Protein AF-A0A2E9FC63-F1 (afdb_monomer)

Solvent-accessible surface area (backbone atoms only — not comparable to full-atom values): 9978 Å² total; per-residue (Å²): 135,85,82,78,76,74,77,84,70,82,76,73,76,69,44,68,46,72,51,75,46,54,51,61,41,68,48,68,38,66,86,39,40,40,26,56,32,36,38,35,34,70,40,77,57,98,79,20,39,79,43,56,33,76,78,50,67,55,66,51,63,51,80,76,79,50,52,48,42,51,92,84,39,80,74,46,98,48,38,39,30,31,36,31,28,22,41,71,88,81,65,47,78,55,49,26,46,31,18,35,41,28,46,40,78,40,45,34,36,35,28,50,27,23,40,84,86,46,30,33,42,23,42,37,30,31,55,66,45,73,46,56,92,91,62,86,86,72,80,36,71,52,68,52,79,34,88,44,74,65,56,53,50,52,54,44,70,74,47,52,58,28,47,40,80,50,72,61,100,87,53,71,47,78,36,104

Mean predicted aligned error: 6.22 Å

Secondary structure (DSSP, 8-state):
--------------EEEEEEEESS--EE-STTSSEEEEEETTSSGGG-EEEEGGGGSS---TTSSSEEETTTSPPPS-EEEEEEEE-TTT--EEEEEEEEES-GGGEEEEEEEEETTTEEEEEEEEEEEEE-TT------EEEEEES-HHHHHHHHHHHTT--EEEE-SS-EEEE-

Radius of gyration: 20.19 Å; Cα contacts (8 Å, |Δi|>4): 363; chains: 1; bounding box: 65×40×60 Å

Nearest PDB structures (foldseek):
  2jox-assembly1_A  TM=4.097E-01  e=3.814E+00  Homo sapiens

pLDDT: mean 90.75, std 15.55, range [32.22, 98.75]

Structure (mmCIF, N/CA/C/O backbone):
data_AF-A0A2E9FC63-F1
#
_entry.id   AF-A0A2E9FC63-F1
#
loop_
_atom_site.group_PDB
_atom_site.id
_atom_site.type_symbol
_atom_site.label_atom_id
_atom_site.label_alt_id
_atom_site.label_comp_id
_atom_site.label_asym_id
_atom_site.label_entity_id
_atom_site.label_seq_id
_atom_site.pdbx_PDB_ins_code
_atom_site.Cartn_x
_atom_site.Cartn_y
_atom_site.Cartn_z
_atom_site.occupancy
_atom_site.B_iso_or_equiv
_atom_site.auth_seq_id
_atom_site.auth_comp_id
_atom_site.auth_asym_id
_atom_site.auth_atom_id
_atom_site.pdbx_PDB_model_num
ATOM 1 N N . MET A 1 1 ? 41.793 23.598 -45.248 1.00 37.03 1 MET A N 1
ATOM 2 C CA . MET A 1 1 ? 41.867 23.048 -43.876 1.00 37.03 1 MET A CA 1
ATOM 3 C C . MET A 1 1 ? 40.460 23.012 -43.306 1.00 37.03 1 MET A C 1
ATOM 5 O O . MET A 1 1 ? 39.742 23.993 -43.405 1.00 37.03 1 MET A O 1
ATOM 9 N N . SER A 1 2 ? 40.066 21.827 -42.852 1.00 32.22 2 SER A N 1
ATOM 10 C CA . SER A 1 2 ? 38.701 21.360 -42.598 1.00 32.22 2 SER A CA 1
ATOM 11 C C . SER A 1 2 ? 37.969 22.112 -41.480 1.00 32.22 2 SER A C 1
ATOM 13 O O . SER A 1 2 ? 38.342 21.996 -40.315 1.00 32.22 2 SER A O 1
ATOM 15 N N . SER A 1 3 ? 36.852 22.761 -41.812 1.00 32.75 3 SER A N 1
ATOM 16 C CA . SER A 1 3 ? 35.784 23.088 -40.865 1.00 32.75 3 SER A CA 1
ATOM 17 C C . SER A 1 3 ? 35.089 21.793 -40.428 1.00 32.75 3 SER A C 1
ATOM 19 O O . SER A 1 3 ? 34.282 21.233 -41.171 1.00 32.75 3 SER A O 1
ATOM 21 N N . ARG A 1 4 ? 35.411 21.282 -39.234 1.00 34.19 4 ARG A N 1
ATOM 22 C CA . ARG A 1 4 ? 34.584 20.250 -38.592 1.00 34.19 4 ARG A CA 1
ATOM 23 C C . ARG A 1 4 ? 33.293 20.908 -38.118 1.00 34.19 4 ARG A C 1
ATOM 25 O O . ARG A 1 4 ? 33.252 21.511 -37.051 1.00 34.19 4 ARG A O 1
ATOM 32 N N . LEU A 1 5 ? 32.253 20.789 -38.934 1.00 35.50 5 LEU A N 1
ATOM 33 C CA . LEU A 1 5 ? 30.881 20.799 -38.449 1.00 35.50 5 LEU A CA 1
ATOM 34 C C . LEU A 1 5 ? 30.754 19.594 -37.512 1.00 35.50 5 LEU A C 1
ATOM 36 O O . LEU A 1 5 ? 30.807 18.451 -37.961 1.00 35.50 5 LEU A O 1
ATOM 40 N N . TYR A 1 6 ? 30.667 19.846 -36.209 1.00 32.56 6 TYR A N 1
ATOM 41 C CA . TYR A 1 6 ? 30.169 18.837 -35.284 1.00 32.56 6 TYR A CA 1
ATOM 42 C C . TYR A 1 6 ? 28.721 18.547 -35.697 1.00 32.56 6 TYR A C 1
ATOM 44 O O . TYR A 1 6 ? 27.941 19.500 -35.797 1.00 32.56 6 TYR A O 1
ATOM 52 N N . PRO A 1 7 ? 28.342 17.292 -35.996 1.00 40.47 7 PRO A N 1
ATOM 53 C CA . PRO A 1 7 ? 26.936 16.982 -36.156 1.00 40.47 7 PRO A CA 1
ATOM 54 C C . PRO A 1 7 ? 26.251 17.326 -34.834 1.00 40.47 7 PRO A C 1
ATOM 56 O O . PRO A 1 7 ? 26.773 17.045 -33.754 1.00 40.47 7 PRO A O 1
ATOM 59 N N . ALA A 1 8 ? 25.107 17.998 -34.925 1.00 38.78 8 ALA A N 1
ATOM 60 C CA . ALA A 1 8 ? 24.180 18.139 -33.820 1.00 38.78 8 ALA A CA 1
ATOM 61 C C . ALA A 1 8 ? 23.681 16.733 -33.460 1.00 38.78 8 ALA A C 1
ATOM 63 O O . ALA A 1 8 ? 22.632 16.289 -33.925 1.00 38.78 8 ALA A O 1
ATOM 64 N N . ASP A 1 9 ? 24.486 16.003 -32.692 1.00 38.16 9 ASP A N 1
ATOM 65 C CA . ASP A 1 9 ? 24.105 14.733 -32.111 1.00 38.16 9 ASP A CA 1
ATOM 66 C C . ASP A 1 9 ? 22.881 15.002 -31.244 1.00 38.16 9 ASP A C 1
ATOM 68 O O . ASP A 1 9 ? 22.920 15.781 -30.290 1.00 38.16 9 ASP A O 1
ATOM 72 N N . PHE A 1 10 ? 21.773 14.387 -31.650 1.00 41.47 10 PHE A N 1
ATOM 73 C CA . PHE A 1 10 ? 20.505 14.316 -30.946 1.00 41.47 10 PHE A CA 1
ATOM 74 C C . PHE A 1 10 ? 20.744 14.012 -29.463 1.00 41.47 10 PHE A C 1
ATOM 76 O O . PHE A 1 10 ? 20.806 12.857 -29.032 1.00 41.47 10 PHE A O 1
ATOM 83 N N . MET A 1 11 ? 20.855 15.063 -28.654 1.00 39.81 11 MET A N 1
ATOM 84 C CA . MET A 1 11 ? 20.825 14.963 -27.209 1.00 39.81 11 MET A CA 1
ATOM 85 C C . MET A 1 11 ? 19.377 14.650 -26.840 1.00 39.81 11 MET A C 1
ATOM 87 O O . MET A 1 11 ? 18.571 15.544 -26.589 1.00 39.81 11 MET A O 1
ATOM 91 N N . TRP A 1 12 ? 19.017 13.365 -26.894 1.00 46.09 12 TRP A N 1
ATOM 92 C CA . TRP A 1 12 ? 17.735 12.877 -26.407 1.00 46.09 12 TRP A CA 1
ATOM 93 C C . TRP A 1 12 ? 17.560 13.381 -24.978 1.00 46.09 12 TRP A C 1
ATOM 95 O O . TRP A 1 12 ? 18.244 12.930 -24.057 1.00 46.09 12 TRP A O 1
ATOM 105 N N . PHE A 1 13 ? 16.661 14.347 -24.803 1.00 50.06 13 PHE A N 1
ATOM 106 C CA . PHE A 1 13 ? 16.269 14.861 -23.502 1.00 50.06 13 PHE A CA 1
ATOM 107 C C . PHE A 1 13 ? 15.648 13.693 -22.725 1.00 50.06 13 PHE A C 1
ATOM 109 O O . PHE A 1 13 ? 14.483 13.350 -22.916 1.00 50.06 13 PHE A O 1
ATOM 116 N N . LYS A 1 14 ? 16.446 13.021 -21.892 1.00 54.75 14 LYS A N 1
ATOM 117 C CA . LYS A 1 14 ? 15.982 11.947 -21.013 1.00 54.75 14 LYS A CA 1
ATOM 118 C C . LYS A 1 14 ? 15.107 12.572 -19.931 1.00 54.75 14 LYS A C 1
ATOM 120 O O . LYS A 1 14 ? 15.614 13.094 -18.942 1.00 54.75 14 LYS A O 1
ATOM 125 N N . ARG A 1 15 ? 13.791 12.558 -20.139 1.00 74.12 15 ARG A N 1
ATOM 126 C CA . ARG A 1 15 ? 12.818 12.979 -19.128 1.00 74.12 15 ARG A CA 1
ATOM 127 C C . ARG A 1 15 ? 12.566 11.803 -18.190 1.00 74.12 15 ARG A C 1
ATOM 129 O O . ARG A 1 15 ? 12.388 10.672 -18.638 1.00 74.12 15 ARG A O 1
ATOM 136 N N . TYR A 1 16 ? 12.600 12.072 -16.891 1.00 86.75 16 TYR A N 1
ATOM 137 C CA . TYR A 1 16 ? 12.161 11.104 -15.895 1.00 86.75 16 TYR A CA 1
ATOM 138 C C . TYR A 1 16 ? 10.642 11.088 -15.901 1.00 86.75 16 TYR A C 1
ATOM 140 O O . TYR A 1 16 ? 10.017 12.149 -15.858 1.00 86.75 16 TYR A O 1
ATOM 148 N N . LEU A 1 17 ? 10.066 9.893 -15.978 1.00 89.94 17 LEU A N 1
ATOM 149 C CA . LEU A 1 17 ? 8.624 9.725 -15.965 1.00 89.94 17 LEU A CA 1
ATOM 150 C C . LEU A 1 17 ? 8.195 9.065 -14.661 1.00 89.94 17 LEU A C 1
ATOM 152 O O . LEU A 1 17 ? 8.802 8.096 -14.200 1.00 89.94 17 LEU A O 1
ATOM 156 N N . PHE A 1 18 ? 7.150 9.630 -14.075 1.00 92.81 18 PHE A N 1
ATOM 157 C CA . PHE A 1 18 ? 6.530 9.159 -12.852 1.00 92.81 18 PHE A CA 1
ATOM 158 C C . PHE A 1 18 ? 5.035 9.033 -13.122 1.00 92.81 18 PHE A C 1
ATOM 160 O O . PHE A 1 18 ? 4.435 9.940 -13.701 1.00 92.81 18 PHE A O 1
ATOM 167 N N . LEU A 1 19 ? 4.437 7.921 -12.705 1.00 93.38 19 LEU A N 1
ATOM 168 C CA . LEU A 1 19 ? 2.985 7.812 -12.582 1.00 93.38 19 LEU A CA 1
ATOM 169 C C . LEU A 1 19 ? 2.654 7.735 -11.102 1.00 93.38 19 LEU A C 1
ATOM 171 O O . LEU A 1 19 ? 3.317 7.021 -10.353 1.00 93.38 19 LEU A O 1
ATOM 175 N N . ARG A 1 20 ? 1.633 8.481 -10.693 1.00 94.88 20 ARG A N 1
ATOM 176 C CA . ARG A 1 20 ? 1.184 8.536 -9.312 1.00 94.88 20 ARG A CA 1
ATOM 177 C C . ARG A 1 20 ? -0.282 8.150 -9.237 1.00 94.88 20 ARG A C 1
ATOM 179 O O . ARG A 1 20 ? -1.098 8.693 -9.978 1.00 94.88 20 ARG A O 1
ATOM 186 N N . ASN A 1 21 ? -0.610 7.241 -8.333 1.00 94.38 21 ASN A N 1
ATOM 187 C CA . ASN A 1 21 ? -1.975 6.813 -8.065 1.00 94.38 21 ASN A CA 1
ATOM 188 C C . ASN A 1 21 ? -2.196 6.579 -6.567 1.00 94.38 21 ASN A C 1
ATOM 190 O O . ASN A 1 21 ? -1.245 6.452 -5.798 1.00 94.3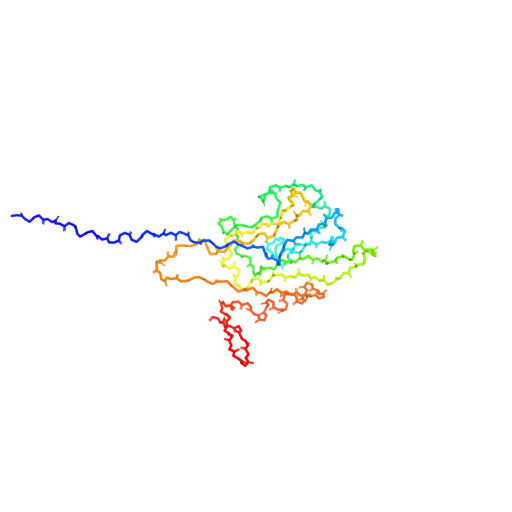8 21 ASN A O 1
ATOM 194 N N . ASP A 1 22 ? -3.459 6.503 -6.152 1.00 93.81 22 ASP A N 1
ATOM 195 C CA . ASP A 1 22 ? -3.827 6.021 -4.823 1.00 93.81 22 ASP A CA 1
ATOM 196 C C . ASP A 1 22 ? -4.164 4.529 -4.909 1.00 93.81 22 ASP A C 1
ATOM 198 O O . ASP A 1 22 ? -5.051 4.129 -5.658 1.00 93.81 22 ASP A O 1
ATOM 202 N N . THR A 1 23 ? -3.429 3.681 -4.186 1.00 94.69 23 THR A N 1
ATOM 203 C CA . THR A 1 23 ? -3.590 2.213 -4.229 1.00 94.69 23 THR A CA 1
ATOM 204 C C . THR A 1 23 ? -3.533 1.621 -2.823 1.00 94.69 23 THR A C 1
ATOM 206 O O . THR A 1 23 ? -2.508 1.797 -2.161 1.00 94.69 23 THR A O 1
ATOM 209 N N . PRO A 1 24 ? -4.562 0.885 -2.359 1.00 96.62 24 PRO A N 1
ATOM 210 C CA . PRO A 1 24 ? -5.804 0.518 -3.065 1.00 96.62 24 PRO A CA 1
ATOM 211 C C . PRO A 1 24 ? -6.828 1.651 -3.244 1.00 96.62 24 PRO A C 1
ATOM 213 O O . PRO A 1 24 ? -7.830 1.463 -3.922 1.00 96.62 24 PRO A O 1
ATOM 216 N N . GLY A 1 25 ? -6.594 2.814 -2.640 1.00 95.94 25 GLY A N 1
ATOM 217 C CA . GLY A 1 25 ? -7.478 3.974 -2.717 1.00 95.94 25 GLY A CA 1
ATOM 218 C C . GLY A 1 25 ? -7.369 4.829 -1.459 1.00 95.94 25 GLY A C 1
ATOM 219 O O . GLY A 1 25 ? -6.662 4.473 -0.518 1.00 95.94 25 GLY A O 1
ATOM 220 N N . CYS A 1 26 ? -8.060 5.964 -1.423 1.00 96.38 26 CYS A N 1
ATOM 221 C CA . CYS A 1 26 ? -8.099 6.803 -0.226 1.00 96.38 26 CYS A CA 1
ATOM 222 C C . CYS A 1 26 ? -9.097 6.267 0.807 1.00 96.38 26 CYS A C 1
ATOM 224 O O . CYS A 1 26 ? -10.152 5.745 0.450 1.00 96.38 26 CYS A O 1
ATOM 226 N N . ILE A 1 27 ? -8.817 6.495 2.090 1.00 97.62 27 ILE A N 1
ATOM 227 C CA . ILE A 1 27 ? -9.703 6.097 3.192 1.00 97.62 27 ILE A CA 1
ATOM 228 C C . ILE A 1 27 ? -10.335 7.353 3.779 1.00 97.62 27 ILE A C 1
ATOM 230 O O . ILE A 1 27 ? -9.640 8.194 4.343 1.00 97.62 27 ILE A O 1
ATOM 234 N N . ARG A 1 28 ? -11.658 7.492 3.672 1.00 97.25 28 ARG A N 1
ATOM 235 C CA . ARG A 1 28 ? -12.406 8.531 4.397 1.00 97.25 28 ARG A CA 1
ATOM 236 C C . ARG A 1 28 ? -12.866 7.973 5.733 1.00 97.25 28 ARG A C 1
ATOM 238 O O . ARG A 1 28 ? -13.489 6.914 5.761 1.00 97.25 28 A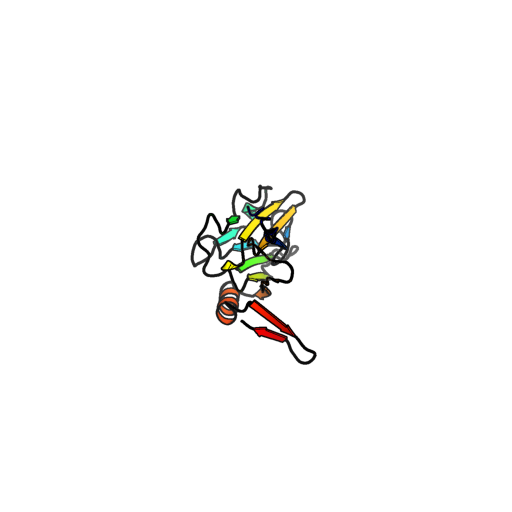RG A O 1
ATOM 245 N N . HIS A 1 29 ? -12.584 8.677 6.822 1.00 97.56 29 HIS A N 1
ATOM 246 C CA . HIS A 1 29 ? -12.894 8.217 8.175 1.00 97.56 29 HIS A CA 1
ATOM 247 C C . HIS A 1 29 ? -13.109 9.396 9.122 1.00 97.56 29 HIS A C 1
ATOM 249 O O . HIS A 1 29 ? -12.523 10.453 8.961 1.00 97.5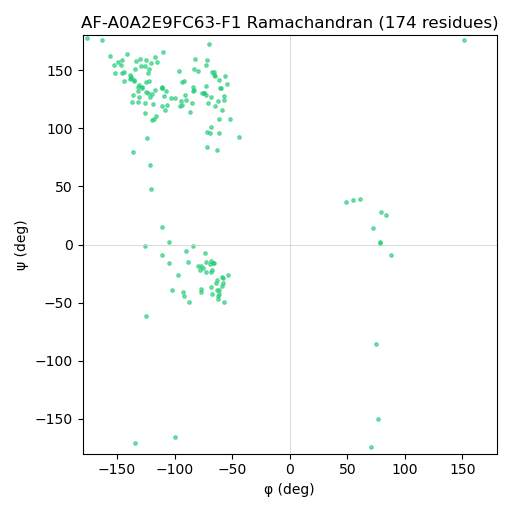6 29 HIS A O 1
ATOM 255 N N . GLU A 1 30 ? -13.878 9.192 10.178 1.00 96.75 30 GLU A N 1
ATOM 256 C CA . GLU A 1 30 ? -13.926 10.088 11.329 1.00 96.75 30 GLU A CA 1
ATOM 257 C C . GLU A 1 30 ? -13.464 9.285 12.540 1.00 96.75 30 GLU A C 1
ATOM 259 O O . GLU A 1 30 ? -14.138 8.344 12.955 1.00 96.75 30 GLU A O 1
ATOM 264 N N . LYS A 1 31 ? -12.253 9.578 13.030 1.00 95.44 31 LYS A N 1
ATOM 265 C CA . LYS A 1 31 ? -11.602 8.840 14.130 1.00 95.44 31 LYS A CA 1
ATOM 266 C C . LYS A 1 31 ? -11.618 7.305 13.970 1.00 95.44 31 LYS A C 1
ATOM 268 O O . LYS A 1 31 ? -11.736 6.570 14.943 1.00 95.44 31 LYS A O 1
ATOM 273 N N . GLY A 1 32 ? -11.476 6.814 12.735 1.00 96.81 32 GLY A N 1
ATOM 274 C CA . GLY A 1 32 ? -11.336 5.372 12.457 1.00 96.81 32 GLY A CA 1
ATOM 275 C C . GLY A 1 32 ? -12.661 4.604 12.487 1.00 96.81 32 GLY A C 1
ATOM 276 O O . GLY A 1 32 ? -12.702 3.418 12.803 1.00 96.81 32 GLY A O 1
ATOM 277 N N . ASN A 1 33 ? -13.774 5.272 12.188 1.00 97.25 33 ASN A N 1
ATOM 278 C CA . ASN A 1 33 ? -15.086 4.627 12.116 1.00 97.25 33 ASN A CA 1
ATOM 279 C C . ASN A 1 33 ? -15.296 3.733 10.878 1.00 97.25 33 ASN A C 1
ATOM 281 O O . ASN A 1 33 ? -16.230 2.946 10.878 1.00 97.25 33 ASN A O 1
ATOM 285 N N . THR A 1 34 ? -14.460 3.841 9.841 1.00 97.94 34 THR A N 1
ATOM 286 C CA . THR A 1 34 ? -14.553 3.045 8.597 1.00 97.94 34 THR A CA 1
ATOM 287 C C . THR A 1 34 ? -13.417 2.037 8.419 1.00 97.94 34 THR A C 1
ATOM 289 O O . THR A 1 34 ? -13.461 1.212 7.507 1.00 97.94 34 THR A O 1
ATOM 292 N N . PHE A 1 35 ? -12.392 2.097 9.273 1.00 98.31 35 PHE A N 1
ATOM 293 C CA . PHE A 1 35 ? -11.276 1.156 9.271 1.00 98.31 35 PHE A CA 1
ATOM 294 C C . PHE A 1 35 ? -10.682 1.012 10.677 1.00 98.31 35 PHE A C 1
ATOM 296 O O . PHE A 1 35 ? -10.670 1.971 11.451 1.00 98.31 35 PHE A O 1
ATOM 303 N N . SER A 1 36 ? -10.170 -0.168 11.013 1.00 98.00 36 SER A N 1
ATOM 304 C CA . SER A 1 36 ? -9.539 -0.432 12.314 1.00 98.00 36 SER A CA 1
ATOM 305 C C . SER A 1 36 ? -8.026 -0.199 12.290 1.00 98.00 36 SER A C 1
ATOM 307 O O . SER A 1 36 ? -7.482 0.400 13.224 1.00 98.00 36 SER A O 1
ATOM 309 N N . GLU A 1 37 ? -7.367 -0.620 11.213 1.00 98.56 37 GLU A N 1
ATOM 310 C CA . GLU A 1 37 ? -5.913 -0.602 11.043 1.00 98.56 37 GLU A CA 1
ATOM 311 C C . GLU A 1 37 ? -5.501 -0.588 9.559 1.00 98.56 37 GLU A C 1
ATOM 313 O O . GLU A 1 37 ? -6.293 -0.910 8.670 1.00 98.56 37 GLU A O 1
ATOM 318 N N . ILE A 1 38 ? -4.249 -0.203 9.302 1.00 98.69 38 ILE A N 1
ATOM 319 C CA . ILE A 1 38 ? -3.602 -0.225 7.984 1.00 98.69 38 ILE A CA 1
ATOM 320 C C . ILE A 1 38 ? -2.421 -1.186 8.027 1.00 98.69 38 ILE A C 1
ATOM 322 O O . ILE A 1 38 ? -1.589 -1.102 8.924 1.00 98.69 38 ILE A O 1
ATOM 326 N N . TYR A 1 39 ? -2.310 -2.052 7.028 1.00 98.69 39 TYR A N 1
ATOM 327 C CA . TYR A 1 39 ? -1.167 -2.927 6.824 1.00 98.69 39 TYR A CA 1
ATOM 328 C C . TYR A 1 39 ? -0.265 -2.395 5.707 1.00 98.69 39 TYR A C 1
ATOM 330 O O . TYR A 1 39 ? -0.727 -2.165 4.586 1.00 98.69 39 TYR A O 1
ATOM 338 N N . LEU A 1 40 ? 1.028 -2.231 5.998 1.00 98.50 40 LEU A N 1
ATOM 339 C CA . LEU A 1 40 ? 2.056 -1.843 5.027 1.00 98.50 40 LEU A CA 1
ATOM 340 C C . LEU A 1 40 ? 3.194 -2.865 5.054 1.00 98.50 40 LEU A C 1
ATOM 342 O O . LEU A 1 40 ? 3.928 -2.957 6.038 1.00 98.50 40 LEU A O 1
ATOM 346 N N . SER A 1 41 ? 3.370 -3.624 3.970 1.00 98.12 41 SER A N 1
ATOM 347 C CA . SER A 1 41 ? 4.377 -4.696 3.935 1.00 98.12 41 SER A CA 1
ATOM 348 C C . SER A 1 41 ? 5.812 -4.198 3.739 1.00 98.12 41 SER A C 1
ATOM 350 O O . SER A 1 41 ? 6.763 -4.909 4.041 1.00 98.12 41 SER A O 1
ATOM 352 N N . TYR A 1 42 ? 5.978 -2.966 3.249 1.00 96.31 42 TYR A N 1
ATOM 353 C CA . TYR A 1 42 ? 7.284 -2.351 2.996 1.00 96.31 42 TYR A CA 1
ATOM 354 C C . TYR A 1 42 ? 7.916 -1.698 4.240 1.00 96.31 42 TYR A C 1
ATOM 356 O O . TYR A 1 42 ? 9.023 -1.169 4.156 1.00 96.31 42 TYR A O 1
ATOM 364 N N . LEU A 1 43 ? 7.234 -1.729 5.389 1.00 94.94 43 LEU A N 1
ATOM 365 C CA . LEU A 1 43 ? 7.738 -1.275 6.689 1.00 94.94 43 LEU A CA 1
ATOM 366 C C . LEU A 1 43 ? 7.843 -2.469 7.649 1.00 94.94 43 LEU A C 1
ATOM 368 O O . LEU A 1 43 ? 7.160 -3.465 7.468 1.00 94.94 43 LEU A O 1
ATOM 372 N N . GLY A 1 44 ? 8.674 -2.394 8.692 1.00 85.56 44 GLY A N 1
ATOM 373 C CA . GLY A 1 44 ? 8.733 -3.457 9.716 1.00 85.56 44 GLY A CA 1
ATOM 374 C C . GLY A 1 44 ? 9.399 -4.773 9.270 1.00 85.56 44 GLY A C 1
ATOM 375 O O . GLY A 1 44 ? 9.294 -5.789 9.956 1.00 85.56 44 GLY A O 1
ATOM 376 N N . GLY A 1 45 ? 10.116 -4.771 8.140 1.00 86.12 45 GLY A N 1
ATOM 377 C CA . GLY A 1 45 ? 10.833 -5.943 7.630 1.00 86.12 45 GLY A CA 1
ATOM 378 C C . GLY A 1 45 ? 9.905 -6.977 6.971 1.00 86.12 45 GLY A C 1
ATOM 379 O O . GLY A 1 45 ? 8.872 -6.604 6.423 1.00 86.12 45 GLY A O 1
ATOM 380 N N . PRO A 1 46 ? 10.237 -8.283 6.993 1.00 83.44 46 PRO A N 1
ATOM 381 C CA . PRO A 1 46 ? 9.516 -9.297 6.214 1.00 83.44 46 PRO A CA 1
ATOM 382 C C . PRO A 1 46 ? 8.066 -9.527 6.664 1.00 83.44 46 PRO A C 1
ATOM 384 O O . PRO A 1 46 ? 7.294 -10.132 5.925 1.00 83.44 46 PRO A O 1
ATOM 387 N N . LYS A 1 47 ? 7.693 -9.073 7.868 1.00 90.19 47 LYS A N 1
ATOM 388 C CA . LYS A 1 47 ? 6.338 -9.232 8.412 1.00 90.19 47 LYS A CA 1
ATOM 389 C C . LYS A 1 47 ? 5.396 -8.087 8.027 1.00 90.19 47 LYS A C 1
ATOM 391 O O . LYS A 1 47 ? 4.182 -8.250 8.138 1.00 90.19 47 LYS A O 1
ATOM 396 N N . GLY A 1 48 ? 5.912 -6.958 7.542 1.00 95.88 48 GLY A N 1
ATOM 397 C CA . GLY A 1 48 ? 5.118 -5.738 7.444 1.00 95.88 48 GLY A CA 1
ATOM 398 C C . GLY A 1 48 ? 4.826 -5.121 8.816 1.00 95.88 48 GLY A C 1
ATOM 399 O O . GLY A 1 48 ? 5.281 -5.612 9.853 1.00 95.88 48 GLY A O 1
ATOM 400 N N . VAL A 1 49 ? 4.012 -4.068 8.829 1.00 97.56 49 VAL A N 1
ATOM 401 C CA . VAL A 1 49 ? 3.484 -3.454 10.055 1.00 97.56 49 VAL A CA 1
ATOM 402 C C . VAL A 1 49 ? 1.975 -3.251 9.950 1.00 97.56 49 VAL A C 1
ATOM 404 O O . VAL A 1 49 ? 1.485 -2.797 8.915 1.00 97.56 49 VAL A O 1
ATOM 407 N N . CYS A 1 50 ? 1.257 -3.566 11.029 1.00 98.12 50 CYS A N 1
ATOM 408 C CA . CYS A 1 50 ? -0.123 -3.137 11.242 1.00 98.12 50 CYS A CA 1
ATOM 409 C C . CYS A 1 50 ? -0.126 -1.852 12.072 1.00 98.12 50 CYS A C 1
ATOM 411 O O . CYS A 1 50 ? 0.443 -1.803 13.162 1.00 98.12 50 CYS A O 1
ATOM 413 N N . ILE A 1 51 ? -0.747 -0.807 11.541 1.00 98.38 51 ILE A N 1
ATOM 414 C CA . ILE A 1 51 ? -0.787 0.532 12.117 1.00 98.38 51 ILE A CA 1
ATOM 415 C C . ILE A 1 51 ? -2.221 0.793 12.581 1.00 98.38 51 ILE A C 1
ATOM 417 O O . ILE A 1 51 ? -3.127 0.794 11.742 1.00 98.38 51 ILE A O 1
ATOM 421 N N . PRO A 1 52 ? -2.462 1.039 13.878 1.00 98.31 52 PRO A N 1
ATOM 422 C CA . PRO A 1 52 ? -3.811 1.275 14.371 1.00 98.31 52 PRO A CA 1
ATOM 423 C C . PRO A 1 52 ? -4.370 2.599 13.835 1.00 98.31 52 PRO A C 1
ATOM 425 O O . PRO A 1 52 ? -3.642 3.576 13.647 1.00 98.31 52 PRO A O 1
ATOM 428 N N . SER A 1 53 ? -5.689 2.662 13.641 1.00 98.12 53 SER A N 1
ATOM 429 C CA . SER A 1 53 ? -6.387 3.866 13.155 1.00 98.12 53 SER A CA 1
ATOM 430 C C . SER A 1 53 ? -6.111 5.134 13.974 1.00 98.12 53 SER A C 1
ATOM 432 O O . SER A 1 53 ? -6.157 6.235 13.421 1.00 98.12 53 SER A O 1
ATOM 434 N N . SER A 1 54 ? -5.760 4.996 15.257 1.00 98.00 54 SER A N 1
ATOM 435 C CA . SER A 1 54 ? -5.381 6.103 16.144 1.00 98.00 54 SER A CA 1
ATOM 436 C C . SER A 1 54 ? -4.180 6.910 15.650 1.00 98.00 54 SER A C 1
ATOM 438 O O . SER A 1 54 ? -4.108 8.110 15.911 1.00 98.00 54 SER A O 1
ATOM 440 N N . GLU A 1 55 ? -3.274 6.304 14.877 1.00 98.25 55 GLU A N 1
ATOM 441 C CA . GLU A 1 55 ? -2.118 7.002 14.294 1.00 98.25 55 GLU A CA 1
ATOM 442 C C . GLU A 1 55 ? -2.501 8.064 13.255 1.00 98.25 55 GLU A C 1
ATOM 444 O O . GLU A 1 55 ? -1.681 8.927 12.921 1.00 98.25 55 GLU A O 1
ATOM 449 N N . PHE A 1 56 ? -3.746 8.019 12.770 1.00 98.00 56 PHE A N 1
ATOM 450 C CA . PHE A 1 56 ? -4.288 8.864 11.707 1.00 98.00 56 PHE A CA 1
ATOM 451 C C . PHE A 1 56 ? -5.335 9.868 12.209 1.00 98.00 56 PHE A C 1
ATOM 453 O O . PHE A 1 56 ? -6.075 10.443 11.417 1.00 98.00 56 PHE A O 1
ATOM 460 N N . PHE A 1 57 ? -5.439 10.105 13.520 1.00 97.06 57 PHE A N 1
ATOM 461 C CA . PHE A 1 57 ? -6.412 11.072 14.056 1.00 97.06 57 PHE A CA 1
ATOM 462 C C . PHE A 1 57 ? -5.996 12.531 13.846 1.00 97.06 57 PHE A C 1
ATOM 464 O O . PHE A 1 57 ? -6.848 13.419 13.844 1.00 97.06 57 PHE A O 1
ATOM 471 N N . THR A 1 58 ? -4.707 12.769 13.611 1.00 96.50 58 THR A N 1
ATOM 472 C CA . THR A 1 58 ? -4.142 14.092 13.338 1.00 96.50 58 THR A CA 1
ATOM 473 C C . THR A 1 58 ? -3.442 14.067 11.989 1.00 96.50 58 THR A C 1
ATOM 475 O O . THR A 1 58 ? -2.798 13.079 11.643 1.00 96.50 58 THR A O 1
ATOM 478 N N . SER A 1 59 ? -3.566 15.148 11.216 1.00 97.06 59 SER A N 1
ATOM 479 C CA . SER A 1 59 ? -2.863 15.276 9.935 1.00 97.06 59 SER A CA 1
ATOM 480 C C . SER A 1 59 ? -1.350 15.327 10.126 1.00 97.06 59 SER A C 1
ATOM 482 O O . SER A 1 59 ? -0.862 15.928 11.081 1.00 97.06 59 SER A O 1
ATOM 484 N N . PHE A 1 60 ? -0.611 14.739 9.188 1.00 97.19 60 PHE A N 1
ATOM 485 C CA . PHE A 1 60 ? 0.849 14.798 9.154 1.00 97.19 60 PHE A CA 1
ATOM 486 C C . PHE A 1 60 ? 1.369 14.818 7.707 1.00 97.19 60 PHE A C 1
ATOM 488 O O . PHE A 1 60 ? 0.667 14.370 6.789 1.00 97.19 60 PHE A O 1
ATOM 495 N N . PRO A 1 61 ? 2.570 15.375 7.459 1.00 93.38 61 PRO A N 1
ATOM 496 C CA . PRO A 1 61 ? 3.132 15.408 6.117 1.00 93.38 61 PRO A CA 1
ATOM 497 C C . PRO A 1 61 ? 3.584 14.003 5.664 1.00 93.38 61 PRO A C 1
ATOM 499 O O . PRO A 1 61 ? 3.781 13.118 6.499 1.00 93.38 61 PRO A O 1
ATOM 502 N N . PRO A 1 62 ? 3.709 13.762 4.345 1.00 89.62 62 PRO A N 1
ATOM 503 C CA . PRO A 1 62 ? 3.919 12.424 3.769 1.00 89.62 62 PRO A CA 1
ATOM 504 C C . PRO A 1 62 ? 5.156 11.682 4.270 1.00 89.62 62 PRO A C 1
ATOM 506 O O . PRO A 1 62 ? 5.153 10.459 4.371 1.00 89.62 62 PRO A O 1
ATOM 509 N N . ASP A 1 63 ? 6.197 12.441 4.570 1.00 87.62 63 ASP A N 1
ATOM 510 C CA . ASP A 1 63 ? 7.544 12.007 4.910 1.00 87.62 63 ASP A CA 1
ATOM 511 C C . ASP A 1 63 ? 7.750 11.775 6.414 1.00 87.62 63 ASP A C 1
ATOM 513 O O . ASP A 1 63 ? 8.793 11.262 6.809 1.00 87.62 63 ASP A O 1
ATOM 517 N N . LEU A 1 64 ? 6.763 12.093 7.265 1.00 94.25 64 LEU A N 1
ATOM 518 C CA . LEU A 1 64 ? 6.953 12.045 8.720 1.00 94.25 64 LEU A CA 1
ATOM 519 C C . LEU A 1 64 ? 6.922 10.632 9.321 1.00 94.25 64 LEU A C 1
ATOM 521 O O . LEU A 1 64 ? 7.672 10.359 10.254 1.00 94.25 64 LEU A O 1
ATOM 525 N N . LYS A 1 65 ? 6.009 9.761 8.866 1.00 94.62 65 LYS A N 1
ATOM 526 C CA . LYS A 1 65 ? 5.719 8.481 9.550 1.00 94.62 65 LYS A CA 1
ATOM 527 C C . LYS A 1 65 ? 5.851 7.246 8.660 1.00 94.62 65 LYS A C 1
ATOM 529 O O . LYS A 1 65 ? 6.641 6.356 8.953 1.00 94.62 65 LYS A O 1
ATOM 534 N N . PHE A 1 66 ? 5.044 7.159 7.600 1.00 97.00 66 PHE A N 1
ATOM 535 C CA . PHE A 1 66 ? 4.793 5.904 6.871 1.00 97.00 66 PHE A CA 1
ATOM 536 C C . PHE A 1 66 ? 5.198 5.994 5.392 1.00 97.00 66 PHE A C 1
ATOM 538 O O . PHE A 1 66 ? 4.422 5.650 4.492 1.00 97.00 66 PHE A O 1
ATOM 545 N N . GLY A 1 67 ? 6.406 6.510 5.157 1.00 96.12 67 GLY A N 1
ATOM 546 C CA . GLY A 1 67 ? 6.995 6.693 3.833 1.00 96.12 67 GLY A CA 1
ATOM 547 C C . GLY A 1 67 ? 7.930 5.552 3.424 1.00 96.12 67 GLY A C 1
ATOM 548 O O . GLY A 1 67 ? 8.608 4.951 4.254 1.00 96.12 67 GLY A O 1
ATOM 549 N N . TYR A 1 68 ? 7.993 5.284 2.126 1.00 96.56 68 TYR A N 1
ATOM 550 C CA . TYR A 1 68 ? 9.021 4.486 1.468 1.00 96.56 68 TYR A CA 1
ATOM 551 C C . TYR A 1 68 ? 9.578 5.283 0.298 1.00 96.56 68 TYR A C 1
ATOM 553 O O . TYR A 1 68 ? 8.811 5.822 -0.493 1.00 96.56 68 TYR A O 1
ATOM 561 N N . ARG A 1 69 ? 10.901 5.288 0.148 1.00 95.62 69 ARG A N 1
ATOM 562 C CA . ARG A 1 69 ? 11.595 5.856 -1.011 1.00 95.62 69 ARG A CA 1
ATOM 563 C C . ARG A 1 69 ? 12.707 4.932 -1.472 1.00 95.62 69 ARG A C 1
ATOM 565 O O . ARG A 1 69 ? 13.549 4.548 -0.660 1.00 95.62 69 ARG A O 1
ATOM 572 N N . ARG A 1 70 ? 12.728 4.606 -2.764 1.00 94.81 70 ARG A N 1
ATOM 573 C CA . ARG A 1 70 ? 13.666 3.646 -3.367 1.00 94.81 70 ARG A CA 1
ATOM 574 C C . ARG A 1 70 ? 15.131 4.077 -3.277 1.00 94.81 70 ARG A C 1
ATOM 576 O O . ARG A 1 70 ? 16.006 3.225 -3.221 1.00 94.81 70 ARG A O 1
ATOM 583 N N . ASP A 1 71 ? 15.410 5.377 -3.278 1.00 93.69 71 ASP A N 1
ATOM 584 C CA . ASP A 1 71 ? 16.769 5.926 -3.154 1.00 93.69 71 ASP A CA 1
ATOM 585 C C . ASP A 1 71 ? 17.288 5.961 -1.707 1.00 93.69 71 ASP A C 1
ATOM 587 O O . ASP A 1 71 ? 18.496 6.019 -1.493 1.00 93.69 71 ASP A O 1
ATOM 591 N N . LEU A 1 72 ? 16.391 5.875 -0.721 1.00 94.00 72 LEU A N 1
ATOM 592 C CA . LEU A 1 72 ? 16.728 5.880 0.707 1.00 94.00 72 LEU A CA 1
ATOM 593 C C . LEU A 1 72 ? 16.620 4.497 1.362 1.00 94.00 72 LEU A C 1
ATOM 595 O O . LEU A 1 72 ? 17.121 4.296 2.465 1.00 94.00 72 LEU A O 1
ATOM 599 N N . ASN A 1 73 ? 15.951 3.544 0.713 1.00 94.06 73 ASN A N 1
ATOM 600 C CA . ASN A 1 73 ? 15.594 2.259 1.303 1.00 94.06 73 ASN A CA 1
ATOM 601 C C . ASN A 1 73 ? 15.898 1.103 0.353 1.00 94.06 73 ASN A C 1
ATOM 603 O O . ASN A 1 73 ? 15.792 1.222 -0.866 1.00 94.06 73 ASN A O 1
ATOM 607 N N . LYS A 1 74 ? 16.188 -0.071 0.923 1.00 94.25 74 LYS A N 1
ATOM 608 C CA . LYS A 1 74 ? 16.235 -1.314 0.145 1.00 94.25 74 LYS A CA 1
ATOM 609 C C . LYS A 1 74 ? 14.859 -1.597 -0.460 1.00 94.25 74 LYS A C 1
ATOM 611 O O . LYS A 1 74 ? 13.842 -1.400 0.203 1.00 94.25 74 LYS A O 1
ATOM 616 N N . THR A 1 75 ? 14.827 -2.097 -1.693 1.00 95.12 75 THR A N 1
ATOM 617 C CA . THR A 1 75 ? 13.589 -2.599 -2.301 1.00 95.12 75 THR A CA 1
ATOM 618 C C . THR A 1 75 ? 12.997 -3.705 -1.421 1.00 95.12 75 THR A C 1
ATOM 620 O O . THR A 1 75 ? 13.712 -4.663 -1.109 1.00 95.12 75 THR A O 1
ATOM 623 N N . PRO A 1 76 ? 11.731 -3.589 -0.989 1.00 95.81 76 PRO A N 1
ATOM 624 C CA . PRO A 1 76 ? 11.108 -4.595 -0.143 1.00 95.81 76 PRO A CA 1
ATOM 625 C C . PRO A 1 76 ? 10.803 -5.863 -0.948 1.00 95.81 76 PRO A C 1
ATOM 627 O O . PRO A 1 76 ? 10.609 -5.819 -2.163 1.00 95.81 76 PRO A O 1
ATOM 630 N N . ALA A 1 77 ? 10.738 -7.005 -0.259 1.00 95.12 77 ALA A N 1
ATOM 631 C CA . ALA A 1 77 ? 10.455 -8.297 -0.888 1.00 95.12 77 ALA A CA 1
ATOM 632 C C . ALA A 1 77 ? 9.022 -8.406 -1.434 1.00 95.12 77 ALA A C 1
ATOM 634 O O . ALA A 1 77 ? 8.759 -9.240 -2.291 1.00 95.12 77 ALA A O 1
ATOM 635 N N . ASN A 1 78 ? 8.105 -7.590 -0.917 1.00 96.94 78 ASN A N 1
ATOM 636 C CA . ASN A 1 78 ? 6.712 -7.480 -1.324 1.00 96.94 78 ASN A CA 1
ATOM 637 C C . ASN A 1 78 ? 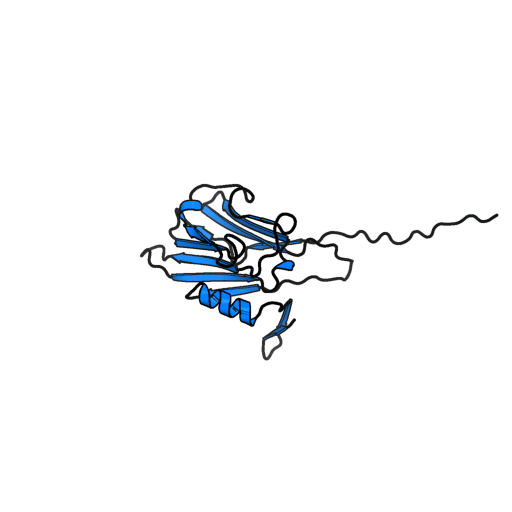6.244 -6.035 -1.103 1.00 96.94 78 ASN A C 1
ATOM 639 O O . ASN A 1 78 ? 6.827 -5.299 -0.306 1.00 96.94 78 ASN A O 1
ATOM 643 N N . PHE A 1 79 ? 5.205 -5.615 -1.822 1.00 97.88 79 PHE A N 1
ATOM 644 C CA . PHE A 1 79 ? 4.688 -4.250 -1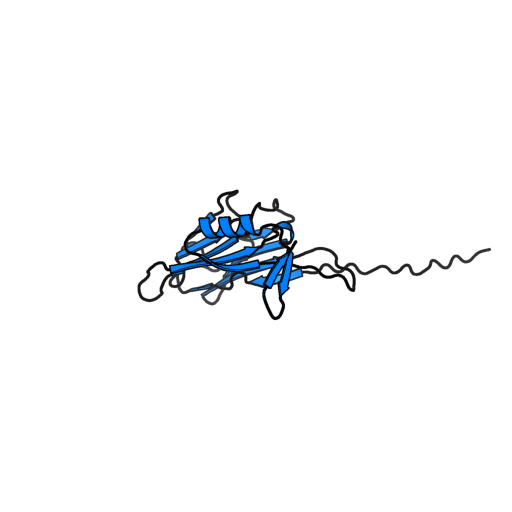.731 1.00 97.88 79 PHE A CA 1
ATOM 645 C C . PHE A 1 79 ? 3.156 -4.279 -1.680 1.00 97.88 79 PHE A C 1
ATOM 647 O O . PHE A 1 79 ? 2.465 -4.091 -2.682 1.00 97.88 79 PHE A O 1
ATOM 654 N N . ILE A 1 80 ? 2.641 -4.579 -0.490 1.00 98.44 80 ILE A N 1
ATOM 655 C CA . ILE A 1 80 ? 1.221 -4.721 -0.170 1.00 98.44 80 ILE A CA 1
ATOM 656 C C . ILE A 1 80 ? 0.812 -3.566 0.736 1.00 98.44 80 ILE A C 1
ATOM 658 O O . ILE A 1 80 ? 1.505 -3.229 1.701 1.00 98.44 80 ILE A O 1
ATOM 662 N N . ARG A 1 81 ? -0.330 -2.969 0.410 1.00 98.50 81 ARG A N 1
ATOM 663 C CA . ARG A 1 81 ? -0.945 -1.874 1.154 1.00 98.50 81 ARG A CA 1
ATOM 664 C C . ARG A 1 81 ? -2.399 -2.215 1.359 1.00 98.50 81 ARG A C 1
ATOM 666 O O . ARG A 1 81 ? -3.098 -2.446 0.378 1.00 98.50 81 ARG A O 1
ATOM 673 N N . ALA A 1 82 ? -2.850 -2.265 2.598 1.00 98.56 82 ALA A N 1
ATOM 674 C CA . ALA A 1 82 ? -4.219 -2.650 2.887 1.00 98.56 82 ALA A CA 1
ATOM 675 C C . ALA A 1 82 ? -4.767 -1.902 4.090 1.00 98.56 82 ALA A C 1
ATOM 677 O O . ALA A 1 82 ? -4.008 -1.424 4.927 1.00 98.56 82 ALA A O 1
ATOM 678 N N . TYR A 1 83 ? -6.085 -1.834 4.197 1.00 98.62 83 TYR A N 1
ATOM 679 C CA . TYR A 1 83 ? -6.748 -1.396 5.416 1.00 98.62 83 TYR A CA 1
ATOM 680 C C . TYR A 1 83 ? -7.906 -2.321 5.743 1.00 98.62 83 TYR A C 1
ATOM 682 O O . TYR A 1 83 ? -8.607 -2.811 4.855 1.00 98.62 83 TYR A O 1
ATOM 690 N N . HIS A 1 84 ? -8.060 -2.578 7.032 1.00 98.56 84 HIS A N 1
ATOM 691 C CA . HIS A 1 84 ? -9.049 -3.494 7.568 1.00 98.56 84 HIS A CA 1
ATOM 692 C C . HIS A 1 84 ? -10.353 -2.728 7.759 1.00 98.56 84 HIS A C 1
ATOM 694 O O . HIS A 1 84 ? -10.404 -1.768 8.536 1.00 98.56 84 HIS A O 1
ATOM 700 N N . LEU A 1 85 ? -11.382 -3.093 6.995 1.00 98.44 85 LEU A N 1
ATOM 701 C CA . LEU A 1 85 ? -12.647 -2.370 7.000 1.00 98.44 85 LEU A CA 1
ATOM 702 C C . LEU A 1 85 ? -13.336 -2.502 8.349 1.00 98.44 85 LEU A C 1
ATOM 704 O O . LEU A 1 85 ? -13.230 -3.513 9.038 1.00 98.44 85 LEU A O 1
ATOM 708 N N . ARG A 1 86 ? -14.074 -1.458 8.704 1.00 97.88 86 ARG A N 1
ATOM 709 C CA . ARG A 1 86 ? -14.935 -1.441 9.877 1.00 97.88 86 ARG A CA 1
ATOM 710 C C . ARG A 1 86 ? -16.299 -0.919 9.473 1.00 97.88 86 ARG A C 1
ATOM 712 O O . ARG A 1 86 ? -16.394 0.121 8.817 1.00 97.88 86 ARG A O 1
ATOM 719 N N . ASP A 1 87 ? -17.348 -1.618 9.880 1.00 96.81 87 ASP A N 1
ATOM 720 C CA . ASP A 1 87 ? -18.701 -1.120 9.701 1.00 96.81 87 ASP A CA 1
ATOM 721 C C . ASP A 1 87 ? -18.939 0.094 10.611 1.00 96.81 87 ASP A C 1
ATOM 723 O O . ASP A 1 87 ? -18.736 0.054 11.825 1.00 96.81 87 ASP A O 1
ATOM 727 N N . LYS A 1 88 ? -19.389 1.202 10.016 1.00 95.38 88 LYS A N 1
ATOM 728 C CA . LYS A 1 88 ? -19.539 2.482 10.720 1.00 95.38 88 LYS A CA 1
ATOM 729 C C . LYS A 1 88 ? -20.657 2.472 11.770 1.00 95.38 88 LYS A C 1
ATOM 731 O O . LYS A 1 88 ? -20.636 3.314 12.665 1.00 95.38 88 LYS A O 1
ATOM 736 N N . LYS A 1 89 ? -21.654 1.590 11.644 1.00 95.38 89 LYS A N 1
ATOM 737 C CA . LYS A 1 89 ? -22.831 1.560 12.528 1.00 95.38 89 LYS A CA 1
ATOM 738 C C . LYS A 1 89 ? -22.626 0.621 13.712 1.00 95.38 89 LYS A C 1
ATOM 740 O O . LYS A 1 89 ? -22.983 0.970 14.830 1.00 95.38 89 LYS A O 1
ATOM 745 N N . THR A 1 90 ? -22.078 -0.555 13.446 1.00 96.38 90 THR A N 1
ATOM 746 C CA . THR A 1 90 ? -21.918 -1.655 14.404 1.00 96.38 90 THR A CA 1
ATOM 747 C C . THR A 1 90 ? -20.521 -1.688 15.019 1.00 96.38 90 THR A C 1
ATOM 749 O O . THR A 1 90 ? -20.355 -2.155 16.140 1.00 96.38 90 THR A O 1
ATOM 752 N N . GLY A 1 91 ? -19.514 -1.163 14.314 1.00 95.31 91 GLY A N 1
ATOM 753 C CA . GLY A 1 91 ? -18.111 -1.257 14.709 1.00 95.31 91 GLY A CA 1
ATOM 754 C C . GLY A 1 91 ? -17.465 -2.610 14.402 1.00 95.31 91 GLY A C 1
ATOM 755 O O . GLY A 1 91 ? -16.290 -2.789 14.727 1.00 95.31 91 GLY A O 1
ATOM 756 N N . GLU A 1 92 ? -18.195 -3.539 13.776 1.00 96.56 92 GLU A N 1
ATOM 757 C CA . GLU A 1 92 ? -17.689 -4.862 13.408 1.00 96.56 92 GLU A CA 1
ATOM 758 C C . GLU A 1 92 ? -16.579 -4.773 12.356 1.00 96.56 92 GLU A C 1
ATOM 760 O O . GLU A 1 92 ? -16.582 -3.899 11.480 1.00 96.56 92 GLU A O 1
ATOM 765 N N . SER A 1 93 ? -15.613 -5.684 12.453 1.00 95.56 93 SER A N 1
ATOM 766 C CA . SER A 1 93 ? -14.546 -5.823 11.462 1.00 95.56 93 SER A CA 1
ATOM 767 C C . SER A 1 93 ? -15.089 -6.476 10.191 1.00 95.56 93 SER A C 1
ATOM 769 O O . SER A 1 93 ? -15.746 -7.512 10.252 1.00 95.56 93 SER A O 1
ATOM 771 N N . GLY A 1 94 ? -14.798 -5.867 9.044 1.00 96.31 94 GLY A N 1
ATOM 772 C CA . GLY A 1 94 ? -15.042 -6.430 7.718 1.00 96.31 94 GLY A CA 1
ATOM 773 C C . GLY A 1 94 ? -13.772 -7.040 7.115 1.00 96.31 94 GLY A C 1
ATOM 774 O O . GLY A 1 94 ? -12.781 -7.210 7.818 1.00 96.31 94 GLY A O 1
ATOM 775 N N . PRO A 1 95 ? -13.754 -7.340 5.806 1.00 98.12 95 PRO A N 1
ATOM 776 C CA . PRO A 1 95 ? -12.543 -7.806 5.142 1.00 98.12 95 PRO A CA 1
ATOM 777 C C . PRO A 1 95 ? -11.506 -6.682 5.014 1.00 98.12 95 PRO A C 1
ATOM 779 O O . PRO A 1 95 ? -11.768 -5.497 5.247 1.00 98.12 95 PRO A O 1
ATOM 782 N N . TRP A 1 96 ? -10.312 -7.039 4.571 1.00 98.69 96 TRP A N 1
ATOM 783 C CA . TRP A 1 96 ? -9.296 -6.082 4.162 1.00 98.69 96 TRP A CA 1
ATOM 784 C C . TRP A 1 96 ? -9.516 -5.646 2.719 1.00 98.69 96 TRP A C 1
ATOM 786 O O . TRP A 1 96 ? -9.680 -6.499 1.853 1.00 98.69 96 TRP A O 1
ATOM 796 N N . LEU A 1 97 ? -9.421 -4.347 2.425 1.00 98.75 97 LEU A N 1
ATOM 797 C CA . LEU A 1 97 ? -9.207 -3.884 1.051 1.00 98.75 97 LEU A CA 1
ATOM 798 C C . LEU A 1 97 ? -7.706 -3.700 0.829 1.00 98.75 97 LEU A C 1
ATOM 800 O O . LEU A 1 97 ? -7.082 -2.888 1.515 1.00 98.75 97 LEU A O 1
ATOM 804 N N . ALA A 1 98 ? -7.134 -4.430 -0.128 1.00 98.69 98 ALA A N 1
ATOM 805 C CA . ALA A 1 98 ? -5.700 -4.413 -0.396 1.00 98.69 98 ALA A CA 1
ATOM 806 C C . ALA A 1 98 ? -5.373 -4.030 -1.837 1.00 98.69 98 ALA A C 1
ATOM 808 O O . ALA A 1 98 ? -6.105 -4.350 -2.770 1.00 98.69 98 ALA A O 1
ATOM 809 N N . GLY A 1 99 ? -4.234 -3.359 -1.997 1.00 98.44 99 GLY A N 1
ATOM 810 C CA . GLY A 1 99 ? -3.551 -3.115 -3.256 1.00 98.44 99 GLY A CA 1
ATOM 811 C C . GLY A 1 99 ? -2.165 -3.751 -3.200 1.00 98.44 99 GLY A C 1
ATOM 812 O O . GLY A 1 99 ? -1.361 -3.438 -2.319 1.00 98.44 99 GLY A O 1
ATOM 813 N N . ILE A 1 100 ? -1.902 -4.663 -4.130 1.00 98.25 100 ILE A N 1
ATOM 814 C CA . ILE A 1 100 ? -0.708 -5.507 -4.182 1.00 98.25 100 ILE A CA 1
ATOM 815 C C . ILE A 1 100 ? 0.065 -5.162 -5.452 1.00 98.25 100 ILE A C 1
ATOM 817 O O . ILE A 1 100 ? -0.387 -5.488 -6.546 1.00 98.25 100 ILE A O 1
ATOM 821 N N . THR A 1 101 ? 1.234 -4.534 -5.332 1.00 97.75 101 THR A N 1
ATOM 822 C CA . THR A 1 101 ? 2.118 -4.280 -6.482 1.00 97.75 101 THR A CA 1
ATOM 823 C C . THR A 1 101 ? 2.992 -5.501 -6.739 1.00 97.75 101 THR A C 1
ATOM 825 O O . THR A 1 101 ? 3.749 -5.916 -5.862 1.00 97.75 101 THR A O 1
ATOM 828 N N . LEU A 1 102 ? 2.904 -6.067 -7.944 1.00 97.31 102 LEU A N 1
ATOM 829 C CA . LEU A 1 102 ? 3.530 -7.353 -8.275 1.00 97.31 102 LEU A CA 1
ATOM 830 C C . LEU A 1 102 ? 5.039 -7.266 -8.536 1.00 97.31 102 LEU A C 1
ATOM 832 O O . LEU A 1 102 ? 5.740 -8.264 -8.370 1.00 97.31 102 LEU A O 1
ATOM 836 N N . GLU A 1 103 ? 5.544 -6.079 -8.874 1.00 96.25 103 GLU A N 1
ATOM 837 C CA . GLU A 1 103 ? 6.969 -5.795 -9.075 1.00 96.25 103 GLU A CA 1
ATOM 838 C C . GLU A 1 103 ? 7.420 -4.644 -8.156 1.00 96.25 103 GLU A C 1
ATOM 840 O O . GLU A 1 103 ? 7.304 -3.477 -8.533 1.0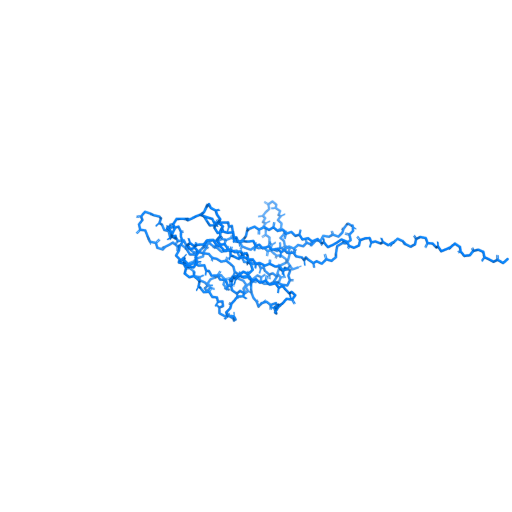0 96.25 103 GLU A O 1
ATOM 845 N N . PRO A 1 104 ? 7.916 -4.921 -6.933 1.00 95.94 104 PRO A N 1
ATOM 846 C CA . PRO A 1 104 ? 8.284 -3.876 -5.976 1.00 95.94 104 PRO A CA 1
ATOM 847 C C . PRO A 1 104 ? 9.337 -2.884 -6.487 1.00 95.94 104 PRO A C 1
ATOM 849 O O . PRO A 1 104 ? 9.317 -1.724 -6.080 1.00 95.94 104 PRO A O 1
ATOM 852 N N . SER A 1 105 ? 10.240 -3.288 -7.391 1.00 95.12 105 SER A N 1
ATOM 853 C CA . SER A 1 105 ? 11.313 -2.404 -7.873 1.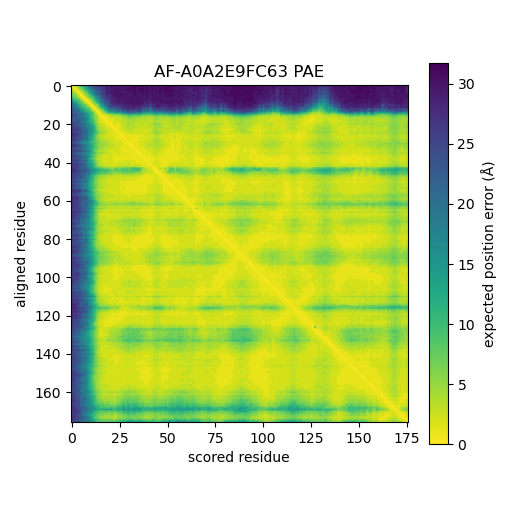00 95.12 105 SER A CA 1
ATOM 854 C C . SER A 1 105 ? 10.816 -1.252 -8.755 1.00 95.12 105 SER A C 1
ATOM 856 O O . SER A 1 105 ? 11.540 -0.261 -8.946 1.00 95.12 105 SER A O 1
ATOM 858 N N . ILE A 1 106 ? 9.586 -1.349 -9.280 1.00 95.50 106 ILE A N 1
ATOM 859 C CA . ILE A 1 106 ? 8.970 -0.265 -10.048 1.00 95.50 106 ILE A CA 1
ATOM 860 C C . ILE A 1 106 ? 8.544 0.893 -9.149 1.00 95.50 106 ILE A C 1
ATOM 862 O O . ILE A 1 106 ? 8.472 2.019 -9.631 1.00 95.50 106 ILE A O 1
ATOM 866 N N . VAL A 1 107 ? 8.301 0.653 -7.859 1.00 97.00 107 VAL A N 1
ATOM 867 C CA . VAL A 1 107 ? 7.883 1.700 -6.927 1.00 97.00 107 VAL A CA 1
ATOM 868 C C . VAL A 1 107 ? 9.061 2.628 -6.660 1.00 97.00 107 VAL A C 1
ATOM 870 O O . VAL A 1 107 ? 10.127 2.192 -6.227 1.00 97.00 107 VAL A O 1
ATOM 873 N N . TYR A 1 108 ? 8.879 3.913 -6.943 1.00 96.88 108 TYR A N 1
ATOM 874 C CA . TYR A 1 108 ? 9.855 4.940 -6.605 1.00 96.88 108 TYR A CA 1
ATOM 875 C C . TYR A 1 108 ? 9.617 5.466 -5.190 1.00 96.88 108 TYR A C 1
ATOM 877 O O . TYR A 1 108 ? 10.543 5.491 -4.380 1.00 96.88 108 TYR A O 1
ATOM 885 N N . GLU A 1 109 ? 8.371 5.820 -4.879 1.00 96.50 109 GLU A N 1
ATOM 886 C CA . GLU A 1 109 ? 7.980 6.369 -3.585 1.00 96.50 109 GLU A CA 1
ATOM 887 C C . GLU A 1 109 ? 6.568 5.905 -3.203 1.00 96.50 109 GLU A C 1
ATOM 889 O O . GLU A 1 109 ? 5.712 5.685 -4.059 1.00 96.50 109 GLU A O 1
ATOM 894 N N . ALA A 1 110 ? 6.311 5.729 -1.911 1.00 97.25 110 ALA A N 1
ATOM 895 C CA . ALA A 1 110 ? 4.972 5.489 -1.390 1.00 97.25 110 ALA A CA 1
ATOM 896 C C . ALA A 1 110 ? 4.804 6.181 -0.043 1.00 97.25 110 ALA A C 1
ATOM 898 O O . ALA A 1 110 ? 5.701 6.127 0.796 1.00 97.25 110 ALA A O 1
ATOM 899 N N . TRP A 1 111 ? 3.636 6.766 0.205 1.00 95.25 111 TRP A N 1
ATOM 900 C CA . TRP A 1 111 ? 3.309 7.322 1.514 1.00 95.25 111 TRP A CA 1
ATOM 901 C C . TRP A 1 111 ? 1.872 7.025 1.915 1.00 95.25 111 TRP A C 1
ATOM 903 O O . TRP A 1 111 ? 0.958 6.981 1.090 1.00 95.25 111 TRP A O 1
ATOM 913 N N . CYS A 1 112 ? 1.682 6.837 3.216 1.00 97.88 112 CYS A N 1
ATOM 914 C CA . CYS A 1 112 ? 0.382 6.716 3.855 1.00 97.88 112 CYS A CA 1
ATOM 915 C C . CYS A 1 112 ? 0.259 7.848 4.875 1.00 97.88 112 CYS A C 1
ATOM 917 O O . CYS A 1 112 ? 0.948 7.834 5.892 1.00 97.88 112 CYS A O 1
ATOM 919 N N . SER A 1 113 ? -0.560 8.864 4.596 1.00 97.06 113 SER A N 1
ATOM 920 C CA . SER A 1 113 ? -0.668 10.028 5.488 1.00 97.06 113 SER A CA 1
ATOM 921 C C . SER A 1 113 ? -2.090 10.520 5.662 1.00 97.06 113 SER A C 1
ATOM 923 O O . SER A 1 113 ? -2.873 10.556 4.711 1.00 97.06 113 SER A O 1
ATOM 925 N N . GLN A 1 114 ? -2.394 10.936 6.891 1.00 97.75 114 GLN A N 1
ATOM 926 C CA . GLN A 1 114 ? -3.623 11.651 7.192 1.00 97.75 114 GLN A CA 1
ATOM 927 C C . GLN A 1 114 ? -3.541 13.073 6.641 1.00 97.75 114 GLN A C 1
ATOM 929 O O . GLN A 1 114 ? -2.595 13.810 6.935 1.00 97.75 114 GLN A O 1
ATOM 934 N N . ARG A 1 115 ? -4.559 13.475 5.879 1.00 95.44 115 ARG A N 1
ATOM 935 C CA . ARG A 1 115 ? -4.717 14.832 5.353 1.00 95.44 115 ARG A CA 1
ATOM 936 C C . ARG A 1 115 ? -5.873 15.561 6.027 1.00 95.44 115 ARG A C 1
ATOM 938 O O . ARG A 1 115 ? -6.741 14.962 6.665 1.00 95.44 115 ARG A O 1
ATOM 945 N N . LEU A 1 116 ? -5.900 16.877 5.822 1.00 91.62 116 LEU A N 1
ATOM 946 C CA . LEU A 1 116 ? -7.064 17.694 6.145 1.00 91.62 116 LEU A CA 1
ATOM 947 C C . LEU A 1 116 ? -8.301 17.145 5.420 1.00 91.62 116 LEU A C 1
ATOM 949 O O . LEU A 1 116 ? -8.207 16.655 4.295 1.00 91.62 116 LEU A O 1
ATOM 953 N N . GLY A 1 117 ? -9.464 17.232 6.067 1.00 91.12 117 GLY A N 1
ATOM 954 C CA . GLY A 1 117 ? -10.709 16.704 5.508 1.00 91.12 117 GLY A CA 1
ATOM 955 C C . GLY A 1 117 ? -10.926 15.209 5.747 1.00 91.12 117 GLY A C 1
ATOM 956 O O . GLY A 1 117 ? -11.679 14.589 4.996 1.00 91.12 117 GLY A O 1
ATOM 957 N N . ASN A 1 118 ? -10.325 14.645 6.806 1.00 94.62 118 ASN A N 1
ATOM 958 C CA . ASN A 1 118 ? -10.669 13.309 7.303 1.00 94.62 118 ASN A CA 1
ATOM 959 C C . ASN A 1 118 ? -10.426 12.199 6.263 1.00 94.62 118 ASN A C 1
ATOM 961 O O . ASN A 1 118 ? -11.220 11.267 6.097 1.00 94.62 118 ASN A O 1
ATOM 965 N N . ILE A 1 119 ? -9.319 12.340 5.530 1.00 96.94 119 ILE A N 1
ATOM 966 C CA . ILE A 1 119 ? -8.929 11.449 4.445 1.00 96.94 119 ILE A CA 1
ATOM 967 C C . ILE A 1 119 ? -7.474 11.013 4.605 1.00 96.94 119 ILE A C 1
ATOM 969 O O . ILE A 1 119 ? -6.565 11.838 4.704 1.00 96.94 119 ILE A O 1
ATOM 973 N N . ILE A 1 120 ? -7.259 9.704 4.581 1.00 98.06 120 ILE A N 1
ATOM 974 C CA . ILE A 1 120 ? -5.938 9.101 4.452 1.00 98.06 120 ILE A CA 1
ATOM 975 C C . ILE A 1 120 ? -5.680 8.917 2.966 1.00 98.06 120 ILE A C 1
ATOM 977 O O . ILE A 1 120 ? -6.473 8.280 2.266 1.00 98.06 120 ILE A O 1
ATOM 981 N N . VAL A 1 121 ? -4.570 9.473 2.491 1.00 96.81 121 VAL A N 1
ATOM 982 C CA . VAL A 1 121 ? -4.085 9.224 1.132 1.00 96.81 121 VAL A CA 1
ATOM 983 C C . VAL A 1 121 ? -3.094 8.076 1.153 1.00 96.81 121 VAL A C 1
ATOM 985 O O . VAL A 1 121 ? -2.244 7.987 2.046 1.00 96.81 121 VAL A O 1
ATOM 988 N N . MET A 1 122 ? -3.196 7.222 0.144 1.00 96.62 122 MET A N 1
ATOM 989 C CA . MET A 1 122 ? -2.319 6.082 -0.052 1.00 96.62 122 MET A CA 1
ATOM 990 C C . MET A 1 122 ? -1.660 6.226 -1.412 1.00 96.62 122 MET A C 1
ATOM 992 O O . MET A 1 122 ? -1.850 5.414 -2.317 1.00 96.62 122 MET A O 1
ATOM 996 N N . VAL A 1 123 ? -0.796 7.227 -1.522 1.00 96.50 123 VAL A N 1
ATOM 997 C CA . VAL A 1 123 ? -0.088 7.504 -2.766 1.00 96.50 123 VAL A CA 1
ATOM 998 C C . VAL A 1 123 ? 0.984 6.457 -3.012 1.00 96.50 123 VAL A C 1
ATOM 1000 O O . VAL A 1 123 ? 1.716 6.071 -2.096 1.00 96.50 123 VAL A O 1
ATOM 1003 N N . LEU A 1 124 ? 1.047 6.016 -4.259 1.00 97.38 124 LEU A N 1
ATOM 1004 C CA . LEU A 1 124 ? 2.073 5.178 -4.837 1.00 97.38 124 LEU A CA 1
ATOM 1005 C C . LEU A 1 124 ? 2.603 5.889 -6.082 1.00 97.38 124 LEU A C 1
ATOM 1007 O O . LEU A 1 124 ? 1.848 6.220 -6.992 1.00 97.38 124 LEU A O 1
ATOM 1011 N N . GLU A 1 125 ? 3.898 6.152 -6.103 1.00 96.94 125 GLU A N 1
ATOM 1012 C CA . GLU A 1 125 ? 4.600 6.706 -7.247 1.00 96.94 125 GLU A CA 1
ATOM 1013 C C . GLU A 1 125 ? 5.495 5.635 -7.863 1.00 96.94 125 GLU A C 1
ATOM 1015 O O . GLU A 1 125 ? 6.298 4.997 -7.178 1.00 96.94 125 GLU A O 1
ATOM 1020 N N . ILE A 1 126 ? 5.357 5.431 -9.170 1.00 95.81 126 ILE A N 1
ATOM 1021 C CA . ILE A 1 126 ? 6.038 4.370 -9.909 1.00 95.81 126 ILE A CA 1
ATOM 1022 C C . ILE A 1 126 ? 6.993 4.921 -10.972 1.00 95.81 126 ILE A C 1
ATOM 1024 O O . ILE A 1 126 ? 6.878 6.054 -11.439 1.00 95.81 126 ILE A O 1
ATOM 1028 N N . HIS A 1 127 ? 7.902 4.047 -11.393 1.00 93.31 127 HIS A N 1
ATOM 1029 C CA . HIS A 1 127 ? 8.950 4.225 -12.386 1.00 93.31 127 HIS A CA 1
ATOM 1030 C C . HIS A 1 127 ? 10.149 5.049 -11.912 1.00 93.31 127 HIS A C 1
ATOM 1032 O O . HIS A 1 127 ? 11.149 4.457 -11.483 1.00 93.31 127 HIS A O 1
ATOM 1038 N N . GLY A 1 128 ? 10.092 6.380 -12.001 1.00 87.06 128 GLY A N 1
ATOM 1039 C CA . GLY A 1 128 ? 11.185 7.273 -11.604 1.00 87.06 128 GLY A CA 1
ATOM 1040 C C . GLY A 1 128 ? 12.516 6.962 -12.289 1.00 87.06 128 GLY A C 1
ATOM 1041 O O . GLY A 1 128 ? 13.569 6.976 -11.650 1.00 87.06 128 GLY A O 1
ATOM 1042 N N . LYS A 1 129 ? 12.462 6.601 -13.574 1.00 89.31 129 LYS A N 1
ATOM 1043 C CA . LYS A 1 129 ? 13.616 6.324 -14.438 1.00 89.31 129 LYS A CA 1
ATOM 1044 C C . LYS A 1 129 ? 13.470 7.116 -15.749 1.00 89.31 129 LYS A C 1
ATOM 1046 O O . LYS A 1 129 ? 12.363 7.553 -16.076 1.00 89.31 129 LYS A O 1
ATOM 1051 N N . PRO A 1 130 ? 14.570 7.344 -16.487 1.00 90.62 130 PRO A N 1
ATOM 1052 C CA . PRO A 1 130 ? 14.503 7.931 -17.820 1.00 90.62 130 PRO A CA 1
ATOM 1053 C C . PRO A 1 130 ? 13.680 7.082 -18.792 1.00 90.62 130 PRO A C 1
ATOM 1055 O O . PRO A 1 130 ? 13.915 5.879 -18.882 1.00 90.62 130 PRO A O 1
ATOM 1058 N N . VAL A 1 131 ? 12.806 7.727 -19.567 1.00 89.19 131 VAL A N 1
ATOM 1059 C CA . VAL A 1 131 ? 12.032 7.106 -20.658 1.00 89.19 131 VAL A CA 1
ATOM 1060 C C . VAL A 1 131 ? 12.292 7.881 -21.947 1.00 89.19 131 VAL A C 1
ATOM 1062 O O . VAL A 1 131 ? 12.241 9.116 -21.949 1.00 89.19 131 VAL A O 1
ATOM 1065 N N . LYS A 1 132 ? 12.611 7.190 -23.045 1.00 90.19 132 LYS A N 1
ATOM 1066 C CA . LYS A 1 132 ? 12.741 7.823 -24.367 1.00 90.19 132 LYS A CA 1
ATOM 1067 C C . LYS A 1 132 ? 11.374 7.994 -25.024 1.00 90.19 132 LYS A C 1
ATOM 1069 O O . LYS A 1 132 ? 10.415 7.298 -24.707 1.00 90.19 132 LYS A O 1
ATOM 1074 N N . ALA A 1 133 ? 11.291 8.899 -25.996 1.00 88.25 133 ALA A N 1
ATOM 1075 C CA . ALA A 1 133 ? 10.095 9.014 -26.821 1.00 88.25 133 ALA A CA 1
ATOM 1076 C C . ALA A 1 133 ? 9.789 7.668 -27.507 1.00 88.25 133 ALA A C 1
ATOM 1078 O O . ALA A 1 133 ? 10.669 7.082 -28.134 1.00 88.25 133 ALA A O 1
ATOM 1079 N N . GLY A 1 134 ? 8.552 7.189 -27.361 1.00 90.19 134 GLY A N 1
ATOM 1080 C CA . GLY A 1 134 ? 8.103 5.893 -27.880 1.00 90.19 134 GLY A CA 1
ATOM 1081 C C . GLY A 1 134 ? 8.326 4.699 -26.942 1.00 90.19 134 GLY A C 1
ATOM 1082 O O . GLY A 1 134 ? 7.792 3.630 -27.217 1.00 90.19 134 GLY A O 1
ATOM 1083 N N . GLU A 1 135 ? 9.056 4.859 -25.834 1.00 90.69 135 GLU A N 1
ATOM 1084 C CA . GLU A 1 135 ? 9.153 3.829 -24.794 1.00 90.69 135 GLU A CA 1
ATOM 1085 C C . GLU A 1 135 ? 7.957 3.915 -23.827 1.00 90.69 135 GLU A C 1
ATOM 1087 O O . GLU A 1 135 ? 7.399 4.986 -23.576 1.00 90.69 135 GLU A O 1
ATOM 1092 N N . SER A 1 136 ? 7.584 2.773 -23.252 1.00 88.69 136 SER A N 1
ATOM 1093 C CA . SER A 1 136 ? 6.554 2.654 -22.219 1.00 88.69 136 SER A CA 1
ATOM 1094 C C . SER A 1 136 ? 7.135 2.047 -20.948 1.00 88.69 136 SER A C 1
ATOM 1096 O O . SER A 1 136 ? 8.098 1.284 -20.988 1.00 88.69 136 SER A O 1
ATOM 1098 N N . PHE A 1 137 ? 6.493 2.322 -19.819 1.00 90.69 137 PHE A N 1
ATOM 1099 C CA . PHE A 1 137 ? 6.711 1.601 -18.572 1.00 90.69 137 PHE A CA 1
ATOM 1100 C C . PHE A 1 137 ? 5.373 1.083 -18.058 1.00 90.69 137 PHE A C 1
ATOM 1102 O O . PHE A 1 137 ? 4.325 1.664 -18.341 1.00 90.69 137 PHE A O 1
ATOM 1109 N N . THR A 1 138 ? 5.414 -0.000 -17.293 1.00 90.81 138 THR A N 1
ATOM 1110 C CA . THR A 1 138 ? 4.222 -0.633 -16.737 1.00 90.81 138 THR A CA 1
ATOM 1111 C C . THR A 1 138 ? 4.393 -0.853 -15.243 1.00 90.81 138 THR A C 1
ATOM 1113 O O . THR A 1 138 ? 5.505 -0.971 -14.727 1.00 90.81 138 THR A O 1
ATOM 1116 N N . ALA A 1 139 ? 3.267 -0.897 -14.545 1.00 92.88 139 ALA A N 1
ATOM 1117 C CA . ALA A 1 139 ? 3.154 -1.491 -13.228 1.00 92.88 139 ALA A CA 1
ATOM 1118 C C . AL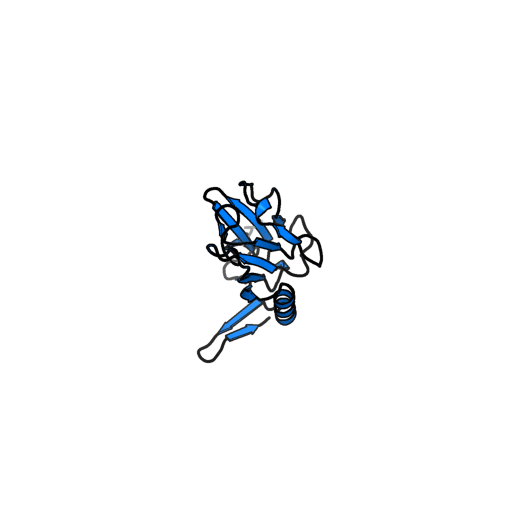A A 1 139 ? 1.854 -2.285 -13.190 1.00 92.88 139 ALA A C 1
ATOM 1120 O O . ALA A 1 139 ? 0.852 -1.884 -13.786 1.00 92.88 139 ALA A O 1
ATOM 1121 N N . THR A 1 140 ? 1.881 -3.409 -12.487 1.00 95.38 140 THR A N 1
ATOM 1122 C CA . THR A 1 140 ? 0.718 -4.275 -12.345 1.00 95.38 140 THR A CA 1
ATOM 1123 C C . THR A 1 140 ? 0.360 -4.396 -10.879 1.00 95.38 140 THR A C 1
ATOM 1125 O O . THR A 1 140 ? 1.214 -4.687 -10.033 1.00 95.38 140 THR A O 1
ATOM 1128 N N . HIS A 1 141 ? -0.917 -4.157 -10.596 1.00 95.75 141 HIS A N 1
ATOM 1129 C CA . HIS A 1 141 ? -1.474 -4.197 -9.257 1.00 95.75 141 HIS A CA 1
ATOM 1130 C C . HIS A 1 141 ? -2.657 -5.162 -9.219 1.00 95.75 141 HIS A C 1
ATOM 1132 O O . HIS A 1 141 ? -3.474 -5.166 -10.138 1.00 95.75 141 HIS A O 1
ATOM 1138 N N . ILE A 1 142 ? -2.774 -5.936 -8.143 1.00 97.19 142 ILE A N 1
ATOM 1139 C CA . ILE A 1 142 ? -4.013 -6.634 -7.788 1.00 97.19 142 ILE A CA 1
ATOM 1140 C C . ILE A 1 142 ? -4.704 -5.801 -6.714 1.00 97.19 142 ILE A C 1
ATOM 1142 O O . ILE A 1 142 ? -4.086 -5.477 -5.699 1.00 97.19 142 ILE A O 1
ATOM 1146 N N . VAL A 1 143 ? -5.967 -5.445 -6.940 1.00 97.81 143 VAL A N 1
ATOM 1147 C CA . VAL A 1 143 ? -6.795 -4.717 -5.972 1.00 97.81 143 VAL A CA 1
ATOM 1148 C C . VAL A 1 143 ? -8.030 -5.550 -5.671 1.00 97.81 143 VAL A C 1
ATOM 1150 O O . VAL A 1 143 ? -8.727 -5.965 -6.594 1.00 97.81 143 VAL A O 1
ATOM 1153 N N . GLY A 1 144 ? -8.295 -5.813 -4.394 1.00 97.94 144 GLY A N 1
ATOM 1154 C CA . GLY A 1 144 ? -9.406 -6.677 -4.008 1.00 97.94 144 GLY A CA 1
ATOM 1155 C C . GLY A 1 144 ? -9.620 -6.782 -2.505 1.00 97.94 144 GLY A C 1
ATOM 1156 O O . GLY A 1 144 ? -8.872 -6.200 -1.715 1.00 97.94 144 GLY A O 1
ATOM 1157 N N . TYR A 1 145 ? -10.663 -7.527 -2.140 1.00 98.44 145 TYR A N 1
ATOM 1158 C CA . TYR A 1 145 ? -10.989 -7.849 -0.756 1.00 98.44 145 TYR A CA 1
ATOM 1159 C C . TYR A 1 145 ? -10.335 -9.167 -0.333 1.00 98.44 145 TYR A C 1
ATOM 1161 O O . TYR A 1 145 ? -10.294 -10.112 -1.119 1.00 98.44 145 TYR A O 1
ATOM 1169 N N . PHE A 1 146 ? -9.833 -9.217 0.899 1.00 98.56 146 PHE A N 1
ATOM 1170 C CA . PHE A 1 146 ? -9.128 -10.368 1.466 1.00 98.56 146 PHE A CA 1
ATOM 1171 C C . PHE A 1 146 ? -9.566 -10.600 2.910 1.00 98.56 146 PHE A C 1
ATOM 1173 O O . PHE A 1 146 ? -9.741 -9.637 3.659 1.00 98.56 146 PHE A O 1
ATOM 1180 N N . ASP A 1 147 ? -9.674 -11.861 3.321 1.00 98.25 147 ASP A N 1
ATOM 1181 C CA . ASP A 1 147 ? -10.031 -12.202 4.701 1.00 98.25 147 ASP A CA 1
ATOM 1182 C C . ASP A 1 147 ? -8.838 -12.016 5.643 1.00 98.25 147 ASP A C 1
ATOM 1184 O O . ASP A 1 147 ? -8.983 -11.505 6.755 1.00 98.25 147 ASP A O 1
ATOM 1188 N N . THR A 1 148 ? -7.629 -12.364 5.190 1.00 98.31 148 THR A N 1
ATOM 1189 C CA . THR A 1 148 ? -6.419 -12.259 6.009 1.00 98.31 148 THR A CA 1
ATOM 1190 C C . THR A 1 148 ? -5.243 -11.615 5.277 1.00 98.31 148 THR A C 1
ATOM 1192 O O . THR A 1 148 ? -5.124 -11.644 4.051 1.00 98.31 148 THR A O 1
ATOM 1195 N N . ILE A 1 149 ? -4.294 -11.079 6.053 1.00 98.19 149 ILE A N 1
ATOM 1196 C CA . ILE A 1 149 ? -2.989 -10.638 5.532 1.00 98.19 149 ILE A CA 1
ATOM 1197 C C . ILE A 1 149 ? -2.252 -11.809 4.858 1.00 98.19 149 ILE A C 1
ATOM 1199 O O . ILE A 1 149 ? -1.579 -11.610 3.847 1.00 98.19 149 ILE A O 1
ATOM 1203 N N . ALA A 1 150 ? -2.391 -13.034 5.377 1.00 98.06 150 ALA A N 1
ATOM 1204 C CA . ALA A 1 150 ? -1.770 -14.220 4.790 1.00 98.06 150 ALA A CA 1
ATOM 1205 C C . ALA A 1 150 ? -2.274 -14.478 3.359 1.00 98.06 150 ALA A C 1
ATOM 1207 O O . ALA A 1 150 ? -1.462 -14.765 2.480 1.00 98.06 150 ALA A O 1
ATOM 1208 N N . ASP A 1 151 ? -3.568 -14.277 3.094 1.00 98.25 151 ASP A N 1
ATOM 1209 C CA . ASP A 1 151 ? -4.142 -14.424 1.750 1.00 98.25 151 ASP A CA 1
ATOM 1210 C C . ASP A 1 151 ? -3.546 -13.420 0.759 1.00 98.25 151 ASP A C 1
ATOM 1212 O O . ASP A 1 151 ? -3.215 -13.783 -0.371 1.00 98.25 151 ASP A O 1
ATOM 1216 N N . MET A 1 152 ? -3.311 -12.175 1.191 1.00 98.38 152 MET A N 1
ATOM 1217 C CA . MET A 1 152 ? -2.638 -11.168 0.359 1.00 98.38 152 MET A CA 1
ATOM 1218 C C . MET A 1 152 ? -1.217 -11.600 -0.011 1.00 98.38 152 MET A C 1
ATOM 1220 O O . MET A 1 152 ? -0.798 -11.444 -1.158 1.00 98.38 152 MET A O 1
ATOM 1224 N N . HIS A 1 153 ? -0.465 -12.156 0.945 1.00 98.19 153 HIS A N 1
ATOM 1225 C CA . HIS A 1 153 ? 0.882 -12.676 0.684 1.00 98.19 153 HIS A CA 1
ATOM 1226 C C . HIS A 1 153 ? 0.860 -13.913 -0.210 1.00 98.19 153 HIS A C 1
ATOM 1228 O O . HIS A 1 153 ? 1.739 -14.054 -1.057 1.00 98.19 153 HIS A O 1
ATOM 1234 N N . ASN A 1 154 ? -0.137 -14.787 -0.072 1.00 98.06 154 ASN A N 1
ATOM 1235 C CA . ASN A 1 154 ? -0.312 -15.944 -0.950 1.00 98.06 154 ASN A CA 1
ATOM 1236 C C . ASN A 1 154 ? -0.558 -15.499 -2.398 1.00 98.06 154 ASN A C 1
ATOM 1238 O O . ASN A 1 154 ? 0.134 -15.962 -3.308 1.00 98.06 154 ASN A O 1
ATOM 1242 N N . ILE A 1 155 ? -1.458 -14.532 -2.606 1.00 97.69 155 ILE A N 1
ATOM 1243 C CA . ILE A 1 155 ? -1.709 -13.932 -3.923 1.00 97.69 155 ILE A CA 1
ATOM 1244 C C . ILE A 1 155 ? -0.464 -13.223 -4.462 1.00 97.69 155 ILE A C 1
ATOM 1246 O O . ILE A 1 155 ? -0.094 -13.435 -5.618 1.00 97.69 155 ILE A O 1
ATOM 1250 N N . TYR A 1 156 ? 0.238 -12.445 -3.633 1.00 97.50 156 TYR A N 1
ATOM 1251 C CA . TYR A 1 156 ? 1.501 -11.828 -4.036 1.00 97.50 156 TYR A CA 1
ATOM 1252 C C . TYR A 1 156 ? 2.519 -12.880 -4.489 1.00 97.50 156 TYR A C 1
ATOM 1254 O O . TYR A 1 156 ? 3.091 -12.760 -5.566 1.00 97.50 156 TYR A O 1
ATOM 1262 N N . ASN A 1 157 ? 2.733 -13.937 -3.706 1.00 97.44 157 ASN A N 1
ATOM 1263 C CA . ASN A 1 157 ? 3.716 -14.970 -4.023 1.00 97.44 157 ASN A CA 1
ATOM 1264 C C . ASN A 1 157 ? 3.385 -15.734 -5.307 1.00 97.44 157 ASN A C 1
ATOM 1266 O O . ASN A 1 157 ? 4.310 -16.116 -6.025 1.00 97.44 157 ASN A O 1
ATOM 1270 N N . HIS A 1 158 ? 2.099 -15.924 -5.600 1.00 96.75 158 HIS A N 1
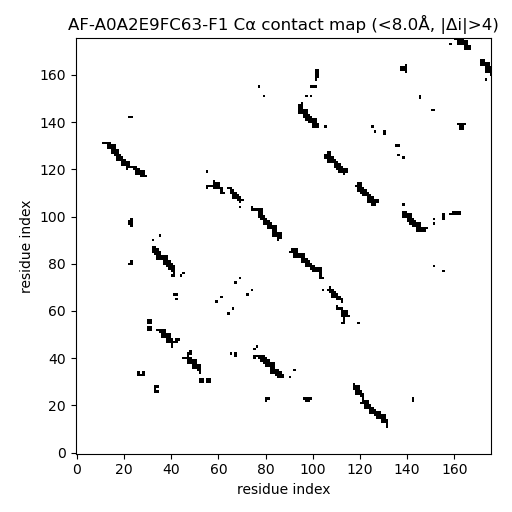ATOM 1271 C CA . HIS A 1 158 ? 1.645 -16.547 -6.836 1.00 96.75 158 HIS A CA 1
ATOM 1272 C C . HIS A 1 158 ? 1.933 -15.663 -8.063 1.00 96.75 158 HIS A C 1
ATOM 1274 O O . HIS A 1 158 ? 2.435 -16.152 -9.074 1.00 96.75 158 HIS A O 1
ATOM 1280 N N . TYR A 1 159 ? 1.686 -14.350 -7.962 1.00 96.81 159 TYR A N 1
ATOM 1281 C CA . TYR A 1 159 ? 1.765 -13.426 -9.100 1.00 96.81 159 TYR A CA 1
ATOM 1282 C C . TYR A 1 159 ? 2.999 -12.510 -9.129 1.00 96.81 159 TYR A C 1
ATOM 1284 O O . TYR A 1 159 ? 3.135 -11.707 -10.053 1.00 96.81 159 TYR A O 1
ATOM 1292 N N . LYS A 1 160 ? 3.933 -12.609 -8.181 1.00 95.31 160 LYS A N 1
ATOM 1293 C CA . LYS A 1 160 ? 5.125 -11.745 -8.153 1.00 95.31 160 LYS A CA 1
ATOM 1294 C C . LYS A 1 160 ? 5.915 -11.798 -9.467 1.00 95.31 160 LYS A C 1
ATOM 1296 O O . LYS A 1 160 ? 6.110 -12.865 -10.061 1.00 95.31 160 LYS A O 1
ATOM 1301 N N . GLY A 1 161 ? 6.374 -10.630 -9.905 1.00 93.00 161 GLY A N 1
ATOM 1302 C CA . GLY A 1 161 ? 7.136 -10.442 -11.139 1.00 93.00 161 GLY A CA 1
ATOM 1303 C C . GLY A 1 161 ? 6.308 -10.438 -12.426 1.00 93.00 161 GLY A C 1
ATOM 1304 O O . GLY A 1 161 ? 6.897 -10.323 -13.494 1.00 93.00 161 GLY A O 1
ATOM 1305 N N . HIS A 1 162 ? 4.976 -10.565 -12.370 1.00 95.38 162 HIS A N 1
ATOM 1306 C CA . HIS A 1 162 ? 4.140 -10.267 -13.538 1.00 95.38 162 HIS A CA 1
ATOM 1307 C C . HIS A 1 162 ? 4.056 -8.749 -13.734 1.00 95.38 162 HIS A C 1
ATOM 1309 O O . HIS A 1 162 ? 3.787 -8.012 -12.783 1.00 95.38 162 HIS A O 1
ATOM 1315 N N . THR A 1 163 ? 4.303 -8.291 -14.961 1.00 93.25 163 THR A N 1
ATOM 1316 C CA . THR A 1 163 ? 4.398 -6.861 -15.306 1.00 93.25 163 THR A CA 1
ATOM 1317 C C . THR A 1 163 ? 3.461 -6.442 -16.440 1.00 93.25 163 THR A C 1
ATOM 1319 O O . THR A 1 163 ? 3.401 -5.263 -16.806 1.00 93.25 163 THR A O 1
ATOM 1322 N N . VAL A 1 164 ? 2.704 -7.401 -16.980 1.00 92.31 164 VAL A N 1
ATOM 1323 C CA . VAL A 1 164 ? 1.796 -7.220 -18.110 1.00 92.31 164 VAL A CA 1
ATOM 1324 C C . VAL A 1 164 ? 0.441 -7.843 -17.779 1.00 92.31 164 VAL A C 1
ATOM 1326 O O . VAL A 1 164 ? 0.361 -8.965 -17.283 1.00 92.31 164 VAL A O 1
ATOM 1329 N N . LEU A 1 165 ? -0.635 -7.122 -18.089 1.00 91.75 165 LEU A N 1
ATOM 1330 C CA . LEU A 1 165 ? -1.991 -7.659 -18.149 1.00 91.75 165 LEU A CA 1
ATOM 1331 C C . LEU A 1 165 ? -2.380 -7.755 -19.623 1.00 91.75 165 LEU A C 1
ATOM 1333 O O . LEU A 1 165 ? -2.401 -6.741 -20.319 1.00 91.75 165 LEU A O 1
ATOM 1337 N N . THR A 1 166 ? -2.686 -8.958 -20.097 1.00 91.31 166 THR A N 1
ATOM 1338 C CA . THR A 1 166 ? -3.290 -9.149 -21.420 1.00 91.31 166 THR A CA 1
ATOM 1339 C C . THR A 1 166 ? -4.741 -9.549 -21.233 1.00 91.31 166 THR A C 1
ATOM 1341 O O . THR A 1 166 ? -5.008 -10.449 -20.441 1.00 91.31 166 THR A O 1
ATOM 1344 N N . ALA A 1 167 ? -5.653 -8.909 -21.956 1.00 91.94 167 ALA A N 1
ATOM 1345 C CA . ALA A 1 167 ? -7.073 -9.229 -21.937 1.00 91.94 167 ALA A CA 1
ATOM 1346 C C . ALA A 1 167 ? -7.615 -9.257 -23.367 1.00 91.94 167 ALA A C 1
ATOM 1348 O O . ALA A 1 167 ? -7.226 -8.427 -24.192 1.00 91.94 167 ALA A O 1
ATOM 1349 N N . ASP A 1 168 ? -8.501 -10.206 -23.639 1.00 92.62 168 ASP A N 1
ATOM 1350 C CA . ASP A 1 168 ? -9.265 -10.314 -24.876 1.00 92.62 168 ASP A CA 1
ATOM 1351 C C . ASP A 1 168 ? -10.745 -10.609 -24.570 1.00 92.62 168 ASP A C 1
ATOM 1353 O O . ASP A 1 168 ? -11.190 -10.512 -23.427 1.00 92.62 168 ASP A O 1
ATOM 1357 N N . ASN A 1 169 ? -11.537 -10.915 -25.600 1.00 93.94 169 ASN A N 1
ATOM 1358 C CA . ASN A 1 169 ? -12.973 -11.169 -25.443 1.00 93.94 169 ASN A CA 1
ATOM 1359 C C . ASN A 1 169 ? -13.294 -12.462 -24.674 1.00 93.94 169 ASN A C 1
ATOM 1361 O O . ASN A 1 169 ? -14.452 -12.673 -24.320 1.00 93.94 169 ASN A O 1
ATOM 1365 N N . SER A 1 170 ? -12.314 -13.345 -24.479 1.00 91.31 170 SER A N 1
ATOM 1366 C CA . SER A 1 170 ? -12.488 -14.633 -23.813 1.00 91.31 170 SER A CA 1
ATOM 1367 C C . SER A 1 170 ? -11.983 -14.628 -22.378 1.00 91.31 170 SER A C 1
ATOM 1369 O O . SER A 1 170 ? -12.641 -15.215 -21.522 1.00 91.31 170 SER A O 1
ATOM 1371 N N . ASP A 1 171 ? -10.854 -13.968 -22.105 1.00 93.75 171 ASP A N 1
ATOM 1372 C CA . ASP A 1 171 ? -10.251 -13.983 -20.774 1.00 93.75 171 ASP A CA 1
ATOM 1373 C C . ASP A 1 171 ? -9.221 -12.859 -20.563 1.00 93.75 171 ASP A C 1
ATOM 1375 O O . ASP A 1 171 ? -8.861 -12.102 -21.470 1.00 93.75 171 ASP A O 1
ATOM 1379 N N . TRP A 1 172 ? -8.698 -12.780 -19.342 1.00 93.06 172 TRP A N 1
ATOM 1380 C CA . TRP A 1 172 ? -7.516 -12.010 -18.992 1.00 93.06 172 TRP A CA 1
ATOM 1381 C C . TRP A 1 172 ? -6.447 -12.906 -18.364 1.00 93.06 172 TRP A C 1
ATOM 1383 O O . TRP A 1 172 ? -6.725 -13.901 -17.702 1.00 93.06 172 TRP A O 1
ATOM 1393 N N . ARG A 1 173 ? -5.180 -12.529 -18.534 1.00 93.44 173 ARG A N 1
ATOM 1394 C CA . ARG A 1 173 ? -4.053 -13.189 -17.869 1.00 93.44 173 ARG A CA 1
ATOM 1395 C C . ARG A 1 173 ? -2.972 -12.196 -17.493 1.00 93.44 173 ARG A C 1
ATOM 1397 O O . ARG A 1 173 ? -2.713 -11.217 -18.199 1.00 93.44 173 ARG A O 1
ATOM 1404 N N . LEU A 1 174 ? -2.301 -12.505 -16.395 1.00 93.75 174 LEU A N 1
ATOM 1405 C CA . LEU A 1 174 ? -1.067 -11.849 -16.005 1.00 93.75 174 LEU A CA 1
ATOM 1406 C C . LEU A 1 174 ? 0.106 -12.520 -16.724 1.00 93.75 174 LEU A C 1
ATOM 1408 O O . LEU A 1 174 ? 0.220 -13.743 -16.739 1.00 93.75 174 LEU A O 1
ATOM 1412 N N . ALA A 1 175 ? 0.975 -11.710 -17.321 1.00 89.88 175 ALA A N 1
ATOM 1413 C CA . ALA A 1 175 ? 2.200 -12.129 -17.990 1.00 89.88 175 ALA A CA 1
ATOM 1414 C C . ALA A 1 175 ? 3.413 -11.386 -17.404 1.00 89.88 175 ALA A C 1
ATOM 1416 O O . ALA A 1 175 ? 3.273 -10.350 -16.744 1.00 89.88 175 ALA A O 1
ATOM 1417 N N . ARG A 1 176 ? 4.598 -11.968 -17.588 1.00 87.12 176 ARG A N 1
ATOM 1418 C CA . ARG A 1 176 ? 5.868 -11.381 -17.150 1.00 87.12 176 ARG A CA 1
ATOM 1419 C C . ARG A 1 176 ? 6.448 -10.480 -18.219 1.00 87.12 176 ARG A C 1
ATOM 1421 O O . ARG A 1 176 ? 6.431 -10.905 -19.394 1.00 87.12 176 ARG A O 1
#

Sequence (176 aa):
MSSRLYPADFMWFKRYLFLRNDTPGCIRHEKGNTFSEIYLSYLGGPKGVCIPSSEFFTSFPPDLKFGYRRDLNKTPANFIRAYHLRDKKTGESGPWLAGITLEPSIVYEAWCSQRLGNIIVMVLEIHGKPVKAGESFTATHIVGYFDTIADMHNIYNHYKGHTVLTADNSDWRLAR

Foldseek 3Di:
DDDPPDPPPPPQPFDFDKDKDFVVWKDFDALQLFFQWKFWCQPPANVTDTGGSNVQNDWDDFPPPFKDAVVVDPQHPWTKIWTFTAHNPPRDTDWIWMKTWQESNQWGMWGWTHDPNRMTTTMTMGHRGGDGVPDDAFIDIDTDTHRDPVVSVVVSVVRHPFGDWDDDPPGIDTHD